Protein AF-A0A9N7BMY7-F1 (afdb_monomer_lite)

pLDDT: mean 82.83, std 12.18, range [50.03, 95.06]

Radius of gyration: 17.6 Å; chains: 1; bounding box: 41×30×48 Å

Organism: NCBI:txid369822

Sequence (79 aa):
MEEYKETKDLVATPVTFTLHDGKIQLIRVALKNTENYSTKAKDYRIFIKELPRRVKLENSVTSTVDLVVQHIIPITISG

InterPro domains:
  IPR008962 PapD-like superfamily [SSF49354] (5-75)
  IPR013783 Immunoglobulin-like fold [G3DSA:2.60.40.10] (1-78)
  IPR016147 Pili assembly chaperone, N-terminal [PF00345] (3-75)

Secondary structure (DSSP, 8-state):
---PPPPSSEEEESSS----TT-----EEEES-STT--SS-EEEEEEEEEPPPP---TT---------EEEEEEEEE--

Foldseek 3Di:
DPDDDDDPQKDKPPPDDDDDPPDDDDIDIDGPDPVPDDQDKDKDKDKDKDFDDDDDDPPDPDDDDTDIDIDIHMDIDHD

Structure (mmCIF, N/CA/C/O backbone):
data_AF-A0A9N7BMY7-F1
#
_entry.id   AF-A0A9N7BMY7-F1
#
loop_
_atom_site.group_PDB
_atom_site.id
_atom_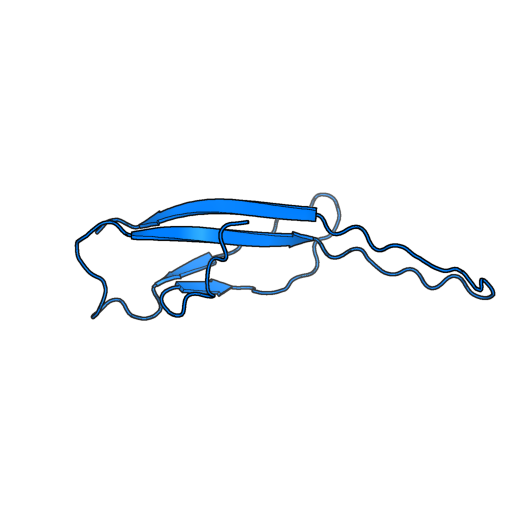site.type_symbol
_atom_site.label_atom_id
_atom_site.label_alt_id
_atom_site.label_comp_id
_atom_site.label_asym_id
_atom_site.label_entity_id
_atom_site.label_seq_id
_atom_site.pdbx_PDB_ins_code
_atom_site.Cartn_x
_atom_site.Cartn_y
_atom_site.Cartn_z
_atom_site.occupancy
_atom_site.B_iso_or_equiv
_atom_site.auth_seq_id
_atom_site.auth_comp_id
_atom_site.auth_asym_id
_atom_site.auth_atom_id
_atom_site.pdbx_PDB_model_num
ATOM 1 N N . MET A 1 1 ? -6.839 18.609 -3.846 1.00 50.03 1 MET A N 1
ATOM 2 C CA . MET A 1 1 ? -6.601 17.207 -3.444 1.00 50.03 1 MET A CA 1
ATOM 3 C C . MET A 1 1 ? -6.661 17.168 -1.934 1.00 50.03 1 MET A C 1
ATOM 5 O O . MET A 1 1 ? -6.038 18.012 -1.310 1.00 50.03 1 MET A O 1
ATOM 9 N N . GLU A 1 2 ? -7.468 16.281 -1.367 1.00 53.78 2 GLU A N 1
ATOM 10 C CA . GLU A 1 2 ? -7.554 16.091 0.083 1.00 53.78 2 GLU A CA 1
ATOM 11 C C . GLU A 1 2 ? -6.204 15.548 0.581 1.00 53.78 2 GLU A C 1
ATOM 13 O O . GLU A 1 2 ? -5.757 14.484 0.148 1.00 53.78 2 GLU A O 1
ATOM 18 N N . GLU A 1 3 ? -5.501 16.329 1.399 1.00 59.47 3 GLU A N 1
ATOM 19 C CA . GLU A 1 3 ? -4.147 16.013 1.851 1.00 59.47 3 GLU A CA 1
ATOM 20 C C . GLU A 1 3 ? -4.229 15.093 3.076 1.00 59.47 3 GLU A C 1
ATOM 22 O O . GLU A 1 3 ? -4.306 15.530 4.225 1.00 59.47 3 GLU A O 1
ATOM 27 N N . TYR A 1 4 ? -4.288 13.785 2.825 1.00 64.75 4 TYR A N 1
ATOM 28 C CA . TYR A 1 4 ? -4.258 12.787 3.891 1.00 64.75 4 TYR A CA 1
ATOM 29 C C . TYR A 1 4 ? -2.864 12.751 4.520 1.00 64.75 4 TYR A C 1
ATOM 31 O O . TYR A 1 4 ? -1.873 12.466 3.847 1.00 64.75 4 TYR A O 1
ATOM 39 N N . LYS A 1 5 ? -2.787 13.032 5.824 1.00 76.50 5 LYS A N 1
ATOM 40 C CA . LYS A 1 5 ? -1.542 12.919 6.592 1.00 76.50 5 LYS A CA 1
ATOM 41 C C . LYS A 1 5 ? -1.170 11.452 6.792 1.00 76.50 5 LYS A C 1
ATOM 43 O O . LYS A 1 5 ? -2.043 10.604 6.970 1.00 76.50 5 LYS A O 1
ATOM 48 N N . GLU A 1 6 ? 0.130 11.171 6.808 1.00 83.56 6 GLU A N 1
ATOM 49 C CA . GLU A 1 6 ? 0.645 9.846 7.151 1.00 83.56 6 GLU A CA 1
ATOM 50 C C . GLU A 1 6 ? 0.164 9.438 8.552 1.00 83.56 6 GLU A C 1
ATOM 52 O O . GLU A 1 6 ? 0.300 10.191 9.523 1.00 83.56 6 GLU A O 1
ATOM 57 N N . THR A 1 7 ? -0.435 8.251 8.651 1.00 85.06 7 THR A N 1
ATOM 58 C CA . THR A 1 7 ? -0.942 7.721 9.918 1.00 85.06 7 THR A CA 1
ATOM 59 C C . THR A 1 7 ? 0.157 6.992 10.684 1.00 85.06 7 THR A C 1
ATOM 61 O O . THR A 1 7 ? 0.974 6.285 10.101 1.00 85.06 7 THR A O 1
ATOM 64 N N . LYS A 1 8 ? 0.152 7.129 12.014 1.00 86.44 8 LYS A N 1
ATOM 65 C CA . LYS A 1 8 ? 0.996 6.336 12.925 1.00 86.44 8 LYS A CA 1
ATOM 66 C C . LYS A 1 8 ? 0.240 5.161 13.556 1.00 86.44 8 LYS A C 1
ATOM 68 O O . LYS A 1 8 ? 0.845 4.383 14.294 1.00 86.44 8 LYS A O 1
ATOM 73 N N . ASP A 1 9 ? -1.056 5.043 13.263 1.00 87.31 9 ASP A N 1
ATOM 74 C CA . ASP A 1 9 ? -1.951 4.029 13.829 1.00 87.31 9 ASP A CA 1
ATOM 75 C C . ASP A 1 9 ? -1.770 2.667 13.154 1.00 87.31 9 ASP A C 1
ATOM 77 O O . ASP A 1 9 ? -2.019 1.633 13.772 1.00 87.31 9 ASP A O 1
ATOM 81 N N . LEU A 1 10 ? -1.337 2.666 11.890 1.00 89.31 10 LEU A N 1
ATOM 82 C CA . LEU A 1 10 ? -1.179 1.473 11.067 1.00 89.31 10 LEU A CA 1
ATOM 83 C C . LEU A 1 10 ? 0.284 1.254 10.701 1.00 89.31 10 LEU A C 1
ATOM 85 O O . LEU A 1 10 ? 1.030 2.196 10.440 1.00 89.31 10 LEU A O 1
ATOM 89 N N . VAL A 1 11 ? 0.677 -0.012 10.643 1.00 92.12 11 VAL A N 1
ATOM 90 C CA . VAL A 1 11 ? 1.948 -0.460 10.075 1.00 92.12 11 VAL A CA 1
ATOM 91 C C . VAL A 1 11 ? 1.670 -1.367 8.886 1.00 92.12 11 VAL A C 1
ATOM 93 O O . VAL A 1 11 ? 0.769 -2.203 8.936 1.00 92.12 11 VAL A O 1
ATOM 96 N N . ALA A 1 12 ? 2.451 -1.203 7.820 1.00 92.94 12 ALA A N 1
ATOM 97 C CA . ALA A 1 12 ? 2.404 -2.054 6.639 1.00 92.94 12 ALA A CA 1
ATOM 98 C C . ALA A 1 12 ? 3.746 -2.768 6.448 1.00 92.94 12 ALA A C 1
ATOM 100 O O . ALA A 1 12 ? 4.806 -2.209 6.736 1.00 92.94 12 ALA A O 1
ATOM 101 N N . THR A 1 13 ? 3.734 -4.017 5.986 1.00 95.00 13 THR A N 1
ATOM 102 C CA . THR A 1 13 ? 4.966 -4.769 5.705 1.00 95.00 13 THR A CA 1
ATOM 103 C C . THR A 1 13 ? 4.776 -5.742 4.532 1.00 95.00 13 THR A C 1
ATOM 105 O O . THR A 1 13 ? 3.804 -6.504 4.541 1.00 95.00 13 THR A O 1
ATOM 108 N N . PRO A 1 14 ? 5.712 -5.780 3.561 1.00 95.06 14 PRO A N 1
ATOM 109 C CA . PRO A 1 14 ? 6.825 -4.838 3.382 1.00 95.06 14 PRO A CA 1
ATOM 110 C C . PRO A 1 14 ? 6.331 -3.466 2.891 1.00 95.06 14 PRO A C 1
ATOM 112 O O . PRO A 1 14 ? 5.341 -3.386 2.172 1.00 95.06 14 PRO A O 1
ATOM 115 N N . VAL A 1 15 ? 7.023 -2.386 3.272 1.00 92.44 15 VAL A N 1
ATOM 116 C CA . VAL A 1 15 ? 6.705 -1.019 2.801 1.00 92.44 15 VAL A CA 1
ATOM 117 C C . VAL A 1 15 ? 7.174 -0.806 1.359 1.00 92.44 15 VAL A C 1
ATOM 119 O O . VAL A 1 15 ? 6.488 -0.169 0.567 1.00 92.44 15 VAL A O 1
ATOM 122 N N . THR A 1 16 ? 8.319 -1.395 1.009 1.00 93.62 16 THR A N 1
ATOM 123 C CA . THR A 1 16 ? 8.909 -1.346 -0.332 1.00 93.62 16 THR A CA 1
ATOM 124 C C . THR A 1 16 ? 9.331 -2.750 -0.731 1.00 93.62 16 THR A C 1
ATOM 126 O O . THR A 1 16 ? 9.927 -3.472 0.067 1.00 93.62 16 THR A O 1
ATOM 129 N N . PHE A 1 17 ? 9.036 -3.138 -1.966 1.00 94.00 17 PHE A N 1
ATOM 130 C CA . PHE A 1 17 ? 9.422 -4.427 -2.526 1.00 94.00 17 PHE A CA 1
ATOM 131 C C . PHE A 1 17 ? 9.572 -4.323 -4.045 1.00 94.00 17 PHE A C 1
ATOM 133 O O . PHE A 1 17 ? 9.009 -3.432 -4.678 1.00 94.00 17 PHE A O 1
ATOM 140 N N . THR A 1 18 ? 10.317 -5.259 -4.628 1.00 93.25 18 THR A N 1
ATOM 141 C CA . THR A 1 18 ? 10.388 -5.434 -6.081 1.00 93.25 18 THR A CA 1
ATOM 142 C C . THR A 1 18 ? 9.401 -6.516 -6.486 1.00 93.25 18 THR A C 1
ATOM 144 O O . THR A 1 18 ? 9.472 -7.632 -5.975 1.00 93.25 18 THR A O 1
ATOM 147 N N . LEU A 1 19 ? 8.506 -6.206 -7.422 1.00 91.31 19 LEU A N 1
ATOM 148 C CA . LEU A 1 19 ? 7.621 -7.192 -8.036 1.00 91.31 19 LEU A CA 1
ATOM 149 C C . LEU A 1 19 ? 8.155 -7.573 -9.420 1.00 91.31 19 LEU A C 1
ATOM 151 O O . LEU A 1 19 ? 8.614 -6.716 -10.175 1.00 91.31 19 LEU A O 1
ATOM 155 N N . HIS A 1 20 ? 8.130 -8.867 -9.727 1.00 90.12 20 HIS A N 1
ATOM 156 C CA . HIS A 1 20 ? 8.451 -9.398 -11.050 1.00 90.12 20 HIS A CA 1
ATOM 157 C C . HIS A 1 20 ? 7.168 -9.818 -11.768 1.00 90.12 20 HIS A C 1
ATOM 159 O O . HIS A 1 20 ? 6.170 -10.134 -11.118 1.00 90.12 20 HIS A O 1
ATOM 165 N N . ASP A 1 21 ? 7.217 -9.863 -13.095 1.00 90.50 21 ASP A N 1
ATOM 166 C CA . ASP A 1 21 ? 6.058 -10.179 -13.928 1.00 90.50 21 ASP A CA 1
ATOM 167 C C . ASP A 1 21 ? 5.428 -11.526 -13.547 1.00 90.50 21 ASP A C 1
ATOM 169 O O . ASP A 1 21 ? 6.114 -12.525 -13.303 1.00 90.50 21 ASP A O 1
ATOM 173 N N . GLY A 1 22 ? 4.097 -11.537 -13.450 1.00 93.81 22 GLY A N 1
ATOM 174 C CA . GLY A 1 22 ? 3.323 -12.718 -13.064 1.00 93.81 22 GLY A CA 1
ATOM 175 C C . GLY A 1 22 ? 3.498 -13.158 -11.604 1.00 93.81 22 GLY A C 1
ATOM 176 O O . GLY A 1 22 ? 3.049 -14.247 -11.244 1.00 93.81 22 GLY A O 1
ATOM 177 N N . LYS A 1 23 ? 4.155 -12.359 -10.752 1.00 94.94 23 LYS A N 1
ATOM 178 C CA . LYS A 1 23 ? 4.266 -12.625 -9.312 1.00 94.94 23 LYS A CA 1
ATOM 179 C C . LYS A 1 23 ? 3.255 -11.809 -8.516 1.00 94.94 23 LYS A C 1
ATOM 181 O O . LYS A 1 23 ? 2.826 -10.737 -8.925 1.00 94.94 23 LYS A O 1
ATOM 186 N N . ILE A 1 24 ? 2.906 -12.338 -7.347 1.00 94.88 24 ILE A N 1
ATOM 187 C CA . ILE A 1 24 ? 2.010 -11.705 -6.378 1.00 94.88 24 ILE A CA 1
ATOM 188 C C . ILE A 1 24 ? 2.812 -11.449 -5.105 1.00 94.88 24 ILE A C 1
ATOM 190 O O . ILE A 1 24 ? 3.538 -12.331 -4.646 1.00 94.88 24 ILE A O 1
ATOM 194 N N . GLN A 1 25 ? 2.657 -10.259 -4.526 1.00 94.50 25 GLN A N 1
ATOM 195 C CA . GLN A 1 25 ? 3.206 -9.918 -3.218 1.00 94.50 25 GLN A CA 1
ATOM 196 C C . GLN A 1 25 ? 2.069 -9.673 -2.229 1.00 94.50 25 GLN A C 1
ATOM 198 O O . GLN A 1 25 ? 1.197 -8.840 -2.462 1.00 94.50 25 GLN A O 1
ATOM 203 N N . LEU A 1 26 ? 2.115 -10.367 -1.092 1.00 94.88 26 LEU A N 1
ATOM 204 C CA . LEU A 1 26 ? 1.236 -10.082 0.036 1.00 94.88 26 LEU A CA 1
ATOM 205 C C . LEU A 1 26 ? 1.797 -8.901 0.837 1.00 94.88 26 LEU A C 1
ATOM 207 O O . LEU A 1 26 ? 2.941 -8.957 1.295 1.00 94.88 26 LEU A O 1
ATOM 211 N N . ILE A 1 27 ? 0.978 -7.870 1.042 1.00 94.81 27 ILE A N 1
ATOM 212 C CA . ILE A 1 27 ? 1.254 -6.762 1.961 1.00 94.81 27 ILE A CA 1
ATOM 213 C C . ILE A 1 27 ? 0.346 -6.946 3.173 1.00 94.81 27 ILE A C 1
ATOM 215 O O . ILE A 1 27 ? -0.872 -7.054 3.034 1.00 94.81 27 ILE A O 1
ATOM 219 N N . ARG A 1 28 ? 0.933 -7.0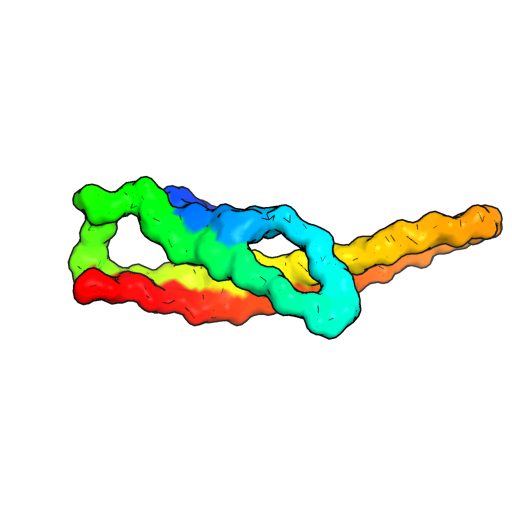04 4.367 1.00 94.88 28 ARG A N 1
ATOM 220 C CA . ARG A 1 28 ? 0.180 -7.082 5.623 1.00 94.88 28 ARG A CA 1
ATOM 221 C C . ARG A 1 28 ? 0.028 -5.689 6.203 1.00 94.88 28 ARG A C 1
ATOM 223 O O . ARG A 1 28 ? 1.013 -4.960 6.267 1.00 94.88 28 ARG A O 1
ATOM 230 N N . VAL A 1 29 ? -1.178 -5.356 6.649 1.00 92.25 29 VAL A N 1
ATOM 231 C CA . VAL A 1 29 ? -1.483 -4.111 7.361 1.00 92.25 29 VAL A CA 1
ATOM 232 C C . VAL A 1 29 ? -2.011 -4.476 8.742 1.00 92.25 29 VAL A C 1
ATOM 234 O O . VAL A 1 29 ? -2.875 -5.342 8.858 1.00 92.25 29 VAL A O 1
ATOM 237 N N . ALA A 1 30 ? -1.471 -3.850 9.782 1.00 89.88 30 ALA A N 1
ATOM 238 C CA . ALA A 1 30 ? -1.852 -4.104 11.166 1.00 89.88 30 ALA A CA 1
ATOM 239 C C . ALA A 1 30 ? -1.939 -2.802 11.967 1.00 89.88 30 ALA A C 1
ATOM 241 O O . ALA A 1 30 ? -1.274 -1.817 11.646 1.00 89.88 30 ALA A O 1
ATOM 242 N N . LEU A 1 31 ? -2.736 -2.815 13.035 1.00 89.31 31 LEU A N 1
ATOM 243 C CA . LEU A 1 31 ? -2.766 -1.739 14.021 1.00 89.31 31 LEU A CA 1
ATOM 244 C C . LEU A 1 31 ? -1.479 -1.763 14.849 1.00 89.31 31 LEU A C 1
ATOM 246 O O . LEU A 1 31 ? -1.099 -2.799 15.390 1.00 89.31 31 LEU A O 1
AT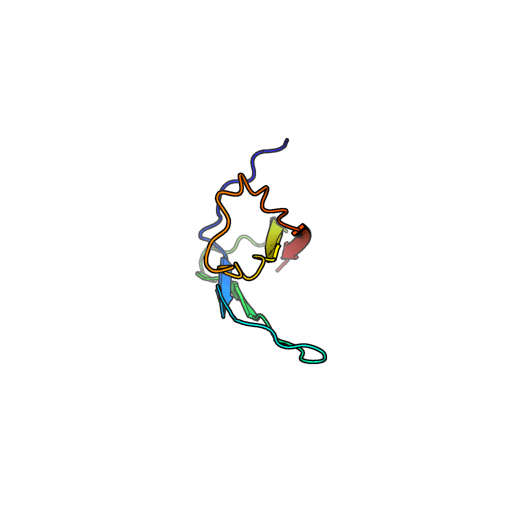OM 250 N N . LYS A 1 32 ? -0.812 -0.613 14.959 1.00 86.00 32 LYS A N 1
ATOM 251 C CA . LYS A 1 32 ? 0.431 -0.475 15.723 1.00 86.00 32 LYS A CA 1
ATOM 252 C C . LYS A 1 32 ? 0.194 -0.521 17.229 1.00 86.00 32 LYS A C 1
ATOM 254 O O . LYS A 1 32 ? 1.043 -1.015 17.962 1.00 86.00 32 LYS A O 1
ATOM 259 N N . ASN A 1 33 ? -0.921 0.045 17.688 1.00 80.06 33 ASN A N 1
ATOM 260 C CA . ASN A 1 33 ? -1.239 0.144 19.105 1.00 80.06 33 ASN A CA 1
ATOM 261 C C . ASN A 1 33 ? -2.726 -0.145 19.329 1.00 80.06 33 ASN A C 1
ATOM 263 O O . ASN A 1 33 ? -3.583 0.698 19.064 1.00 80.06 33 ASN A O 1
ATOM 267 N N . THR A 1 34 ? -3.025 -1.362 19.770 1.00 74.44 34 THR A N 1
ATOM 268 C CA . THR A 1 34 ? -4.397 -1.853 19.950 1.00 74.44 34 THR A CA 1
ATOM 269 C C . THR A 1 34 ? -5.056 -1.308 21.214 1.00 74.44 34 THR A C 1
ATOM 271 O O . THR A 1 34 ? -6.275 -1.206 21.256 1.00 74.44 34 THR A O 1
ATOM 274 N N . GLU A 1 35 ? -4.275 -0.895 22.218 1.00 69.06 35 GLU A N 1
ATOM 275 C CA . GLU A 1 35 ? -4.790 -0.401 23.507 1.00 69.06 35 GLU A CA 1
ATOM 276 C C . GLU A 1 35 ? -5.477 0.969 23.397 1.00 69.06 35 GLU A C 1
ATOM 278 O O . GLU A 1 35 ? -6.397 1.270 24.149 1.00 69.06 35 GLU A O 1
ATOM 283 N N . ASN A 1 36 ? -5.068 1.785 22.420 1.00 62.50 36 ASN A N 1
ATOM 284 C CA . ASN A 1 36 ? -5.633 3.115 22.158 1.00 62.50 36 ASN A CA 1
ATOM 285 C C . ASN A 1 36 ? -6.639 3.120 20.997 1.00 62.50 36 ASN A C 1
ATOM 287 O O . ASN A 1 36 ? -7.037 4.188 20.513 1.00 62.50 36 ASN A O 1
ATOM 291 N N . TYR A 1 37 ? -7.022 1.944 20.494 1.00 67.38 37 TYR A N 1
ATOM 292 C CA . TYR A 1 37 ? -7.934 1.869 19.367 1.00 67.38 37 TYR A CA 1
ATOM 293 C C . TYR A 1 37 ? -9.369 2.129 19.835 1.00 67.38 37 TYR A C 1
ATOM 295 O O . TYR A 1 37 ? -9.949 1.366 20.602 1.00 67.38 37 TYR A O 1
ATOM 303 N N . SER A 1 38 ? -9.930 3.260 19.402 1.00 66.38 38 SER A N 1
ATOM 304 C CA . SER A 1 38 ? -11.318 3.622 19.695 1.00 66.38 38 SER A CA 1
ATOM 305 C C . SER A 1 38 ? -12.271 2.569 19.128 1.00 66.38 38 SER A C 1
ATOM 307 O O . SER A 1 38 ? -12.075 2.102 18.012 1.00 66.38 38 SER A O 1
ATOM 309 N N . THR A 1 39 ? -13.351 2.264 19.849 1.00 68.50 39 THR A N 1
ATOM 310 C CA . THR A 1 39 ? -14.457 1.419 19.360 1.00 68.50 39 THR A CA 1
ATOM 311 C C . THR A 1 39 ? -15.225 2.043 18.192 1.00 68.50 39 THR A C 1
ATOM 313 O O . THR A 1 39 ? -16.053 1.387 17.566 1.00 68.50 39 THR A O 1
ATOM 316 N N . LYS A 1 40 ? -14.976 3.319 17.878 1.00 76.38 40 LYS A N 1
ATOM 317 C CA . LYS A 1 40 ? -15.552 3.978 16.707 1.00 76.38 40 LYS A CA 1
ATOM 318 C C . LYS A 1 40 ? -14.807 3.558 15.446 1.00 76.38 40 LYS A C 1
ATOM 320 O O . LYS A 1 40 ? -13.578 3.569 15.424 1.00 76.38 40 LYS A O 1
ATOM 325 N N . ALA A 1 41 ? -15.567 3.262 14.391 1.00 82.25 41 ALA A N 1
ATOM 326 C CA . ALA A 1 41 ? -15.014 3.028 13.066 1.00 82.25 41 ALA A CA 1
ATOM 327 C C . ALA A 1 41 ? -14.127 4.208 12.645 1.00 82.25 41 ALA A C 1
ATOM 329 O O . ALA A 1 41 ? -14.502 5.373 12.813 1.00 82.25 41 ALA A O 1
ATOM 330 N N . LYS A 1 42 ? -12.942 3.893 12.124 1.00 86.88 42 LYS A N 1
ATOM 331 C CA . LYS A 1 42 ? -12.015 4.873 11.563 1.00 86.88 42 LYS A CA 1
ATOM 332 C C . LYS A 1 42 ? -11.728 4.538 10.113 1.00 86.88 42 LYS A C 1
ATOM 334 O O . LYS A 1 42 ? -11.454 3.383 9.777 1.00 86.88 42 LYS A O 1
ATOM 339 N N . ASP A 1 43 ? -11.738 5.576 9.292 1.00 89.94 43 ASP A N 1
ATOM 340 C CA . ASP A 1 43 ? -11.438 5.485 7.873 1.00 89.94 43 ASP A CA 1
ATOM 341 C C . ASP A 1 43 ? -9.982 5.868 7.613 1.00 89.94 43 ASP A C 1
ATOM 343 O O . ASP A 1 43 ? -9.473 6.877 8.107 1.00 89.94 43 ASP A O 1
ATOM 347 N N . TYR A 1 44 ? -9.317 5.060 6.798 1.00 90.25 44 TYR A N 1
ATOM 348 C CA . TYR A 1 44 ? -7.961 5.281 6.324 1.00 90.25 44 TYR A CA 1
ATOM 349 C C . TYR A 1 44 ? -7.907 5.077 4.805 1.00 90.25 44 TYR A C 1
ATOM 351 O O . TYR A 1 44 ? -8.836 4.573 4.172 1.00 90.25 44 TYR A O 1
ATOM 359 N N . ARG A 1 45 ? -6.784 5.461 4.197 1.00 92.44 45 ARG A N 1
ATOM 360 C CA . ARG A 1 45 ? -6.488 5.172 2.792 1.00 92.44 45 ARG A CA 1
ATOM 361 C C . ARG A 1 45 ? -5.093 4.579 2.680 1.00 92.44 45 ARG A C 1
ATOM 363 O O . ARG A 1 45 ? -4.140 5.142 3.215 1.00 92.44 45 ARG A O 1
ATOM 370 N N . ILE A 1 46 ? -4.974 3.457 1.980 1.00 92.31 46 ILE A N 1
ATOM 371 C CA . ILE A 1 46 ? -3.690 2.861 1.618 1.00 92.31 46 ILE A CA 1
ATOM 372 C C . ILE A 1 46 ? -3.263 3.457 0.281 1.00 92.31 46 ILE A C 1
ATOM 374 O O . ILE A 1 46 ? -4.000 3.383 -0.702 1.00 92.31 46 ILE A O 1
ATOM 378 N N . PHE A 1 47 ? -2.060 4.021 0.247 1.00 93.19 47 PHE A N 1
ATOM 379 C CA . PHE A 1 47 ? -1.433 4.521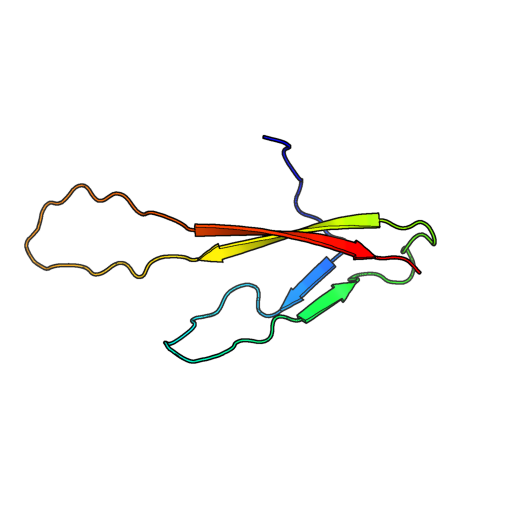 -0.969 1.00 93.19 47 PHE A CA 1
ATOM 380 C C . PHE A 1 47 ? -0.393 3.507 -1.446 1.00 93.19 47 PHE A C 1
ATOM 382 O O . PHE A 1 47 ? 0.566 3.227 -0.729 1.00 93.19 47 PHE A O 1
ATOM 389 N N . ILE A 1 48 ? -0.563 2.977 -2.657 1.00 93.06 48 ILE A N 1
ATOM 390 C CA . ILE A 1 48 ? 0.406 2.081 -3.301 1.00 93.06 48 ILE A CA 1
ATOM 391 C C . ILE A 1 48 ? 0.975 2.817 -4.507 1.00 93.06 48 ILE A C 1
ATOM 393 O O . ILE A 1 48 ? 0.233 3.173 -5.419 1.00 93.06 48 ILE A O 1
ATOM 397 N N . LYS A 1 49 ? 2.285 3.075 -4.498 1.00 93.50 49 LYS A N 1
ATOM 398 C CA . LYS A 1 49 ? 2.996 3.750 -5.590 1.00 93.50 49 LYS A CA 1
ATOM 399 C C . LYS A 1 49 ? 3.839 2.742 -6.355 1.00 93.50 49 LYS A C 1
ATOM 401 O O . LYS A 1 49 ? 4.699 2.089 -5.770 1.00 93.50 49 LYS A O 1
ATOM 406 N N . GLU A 1 50 ? 3.622 2.660 -7.658 1.00 91.88 50 GLU A N 1
ATOM 407 C CA . GLU A 1 50 ? 4.439 1.861 -8.564 1.00 91.88 50 GLU A CA 1
ATOM 408 C C . GLU A 1 50 ? 5.577 2.722 -9.107 1.00 91.88 50 GLU A C 1
ATOM 410 O O . GLU A 1 50 ? 5.351 3.714 -9.802 1.00 91.88 50 GLU A O 1
ATOM 415 N N . LEU A 1 51 ? 6.812 2.358 -8.762 1.00 89.31 51 LEU A N 1
ATOM 416 C CA . LEU A 1 51 ? 7.997 3.078 -9.213 1.00 89.31 51 LEU A CA 1
ATOM 417 C C . LEU A 1 51 ? 8.556 2.420 -10.483 1.00 89.31 51 LEU A C 1
ATOM 419 O O . LEU A 1 51 ? 8.896 1.232 -10.442 1.00 89.31 51 LEU A O 1
ATOM 423 N N . PRO A 1 52 ? 8.687 3.161 -11.599 1.00 83.19 52 PRO A N 1
ATOM 424 C CA . PRO A 1 52 ? 9.244 2.610 -12.824 1.00 83.19 52 PRO A CA 1
ATOM 425 C C . PRO A 1 52 ? 10.726 2.270 -12.642 1.00 83.19 52 PRO A C 1
ATOM 427 O O . PRO A 1 52 ? 11.480 2.964 -11.951 1.00 83.19 52 PRO A O 1
ATOM 430 N N . ARG A 1 53 ? 11.176 1.201 -13.303 1.00 81.12 53 ARG A N 1
ATOM 431 C CA . ARG A 1 53 ? 12.607 0.895 -13.387 1.00 81.12 53 ARG A CA 1
ATOM 432 C C . ARG A 1 53 ? 13.268 1.898 -14.324 1.00 81.12 53 ARG A C 1
ATOM 434 O O . ARG A 1 53 ? 12.949 1.942 -15.508 1.00 81.12 53 ARG A O 1
ATOM 441 N N . ARG A 1 54 ? 14.229 2.667 -13.812 1.00 74.06 54 ARG A N 1
ATOM 442 C CA . ARG A 1 54 ? 15.070 3.524 -14.655 1.00 74.06 54 ARG A CA 1
ATOM 443 C C . ARG A 1 54 ? 16.049 2.663 -15.441 1.00 74.06 54 ARG A C 1
ATOM 445 O O . ARG A 1 54 ? 16.920 2.024 -14.853 1.00 74.06 54 ARG A O 1
ATOM 452 N N . VAL A 1 55 ? 15.928 2.677 -16.762 1.00 70.19 55 VAL A N 1
ATOM 453 C CA . VAL A 1 55 ? 16.909 2.068 -17.663 1.00 70.19 55 VAL A CA 1
ATOM 454 C C . VAL A 1 55 ? 17.876 3.166 -18.092 1.00 70.19 55 VAL A C 1
ATOM 456 O O . VAL A 1 55 ? 17.477 4.124 -18.749 1.00 70.19 55 VAL A O 1
ATOM 459 N N . LYS A 1 56 ? 19.146 3.062 -17.686 1.00 64.94 56 LYS A N 1
ATOM 460 C CA . LYS A 1 56 ? 20.195 3.935 -18.224 1.00 64.94 56 LYS A CA 1
ATOM 461 C C . LYS A 1 56 ? 20.545 3.434 -19.622 1.00 64.94 56 LYS A C 1
ATOM 463 O O . LYS A 1 56 ? 21.129 2.364 -19.753 1.00 64.94 56 LYS A O 1
ATOM 468 N N . LEU A 1 57 ? 20.176 4.194 -20.646 1.00 66.31 57 LEU A N 1
ATOM 469 C CA . LEU A 1 57 ? 20.705 4.012 -21.994 1.00 66.31 57 LEU A CA 1
ATOM 470 C C . LEU A 1 57 ? 22.053 4.738 -22.067 1.00 66.31 57 LEU A C 1
ATOM 472 O O . LEU A 1 57 ? 22.129 5.939 -21.799 1.00 66.31 57 LEU A O 1
ATOM 476 N N . GLU A 1 58 ? 23.130 4.010 -22.366 1.00 56.62 58 GLU A N 1
ATOM 477 C CA . GLU A 1 58 ? 24.432 4.637 -22.601 1.00 56.62 58 GLU A CA 1
ATOM 478 C C . GLU A 1 58 ? 24.346 5.537 -23.847 1.00 56.62 58 GLU A C 1
ATOM 480 O O . GLU A 1 58 ? 23.777 5.151 -24.867 1.00 56.62 58 GLU A O 1
ATOM 485 N N . ASN A 1 59 ? 24.906 6.746 -23.746 1.00 60.69 59 ASN A N 1
ATOM 486 C CA . ASN A 1 59 ? 25.004 7.775 -24.796 1.00 60.69 59 ASN A CA 1
ATOM 487 C C . ASN A 1 59 ? 23.751 8.611 -25.135 1.00 60.69 59 ASN A C 1
ATOM 489 O O . ASN A 1 59 ? 23.779 9.332 -26.132 1.00 60.69 59 ASN A O 1
ATOM 493 N N . SER A 1 60 ? 22.691 8.626 -24.317 1.00 60.00 60 SER A N 1
ATOM 494 C CA . SER A 1 60 ? 21.538 9.512 -24.561 1.00 60.00 60 SER A CA 1
ATOM 495 C C . SER A 1 60 ? 21.441 10.663 -23.548 1.00 60.00 60 SER A C 1
ATOM 497 O O . SER A 1 60 ? 21.097 10.459 -22.383 1.00 60.00 60 SER A O 1
ATOM 499 N N . VAL A 1 61 ? 21.682 11.906 -23.989 1.00 64.31 61 VAL A N 1
ATOM 500 C CA . VAL A 1 61 ? 21.200 13.095 -23.263 1.00 64.31 61 VAL A CA 1
ATOM 501 C C . VAL A 1 61 ? 19.694 13.165 -23.484 1.00 64.31 61 VAL A C 1
ATOM 503 O O . VAL A 1 61 ? 19.227 13.654 -24.508 1.00 64.31 61 VAL A O 1
ATOM 506 N N . THR A 1 62 ? 18.925 12.618 -22.550 1.00 65.69 62 THR A N 1
ATOM 507 C CA . THR A 1 62 ? 17.462 12.596 -22.636 1.00 65.69 62 THR A CA 1
ATOM 508 C C . THR A 1 62 ? 16.859 13.177 -21.371 1.00 65.69 62 THR A C 1
ATOM 510 O O . THR A 1 62 ? 16.996 12.604 -20.289 1.00 65.69 62 THR A O 1
ATOM 513 N N . SER A 1 63 ? 16.150 14.298 -21.513 1.00 71.56 63 SER A N 1
ATOM 514 C CA . SER A 1 63 ? 15.142 14.714 -20.539 1.00 71.56 63 SER A CA 1
ATOM 515 C C . SER A 1 63 ? 14.064 13.636 -20.502 1.00 71.56 63 SER A C 1
ATOM 517 O O . SER A 1 63 ? 13.400 13.385 -21.505 1.00 71.56 63 SER A O 1
ATOM 519 N N . THR A 1 64 ? 13.930 12.960 -19.367 1.00 75.00 64 THR A N 1
ATOM 520 C CA . THR A 1 64 ? 12.950 11.888 -19.178 1.00 75.00 64 THR A CA 1
ATOM 521 C C . THR A 1 64 ? 11.839 12.361 -18.252 1.00 75.00 64 THR A C 1
ATOM 523 O O . THR A 1 64 ? 12.065 13.157 -17.340 1.00 75.00 64 THR A O 1
ATOM 526 N N . VAL A 1 65 ? 10.624 11.886 -18.517 1.00 78.56 65 VAL A N 1
ATOM 527 C CA . VAL A 1 65 ? 9.469 12.055 -17.636 1.00 78.56 65 VAL A CA 1
ATOM 528 C C . VAL A 1 65 ? 9.170 10.691 -17.029 1.00 78.56 65 VAL A C 1
ATOM 530 O O . VAL A 1 65 ? 8.823 9.758 -17.751 1.00 78.56 65 VAL A O 1
ATOM 533 N N . ASP A 1 66 ? 9.308 10.582 -15.709 1.00 82.00 66 ASP A N 1
ATOM 534 C CA . ASP A 1 66 ? 8.943 9.378 -14.966 1.00 82.00 66 ASP A CA 1
ATOM 535 C C . ASP A 1 66 ? 7.440 9.434 -14.644 1.00 82.00 66 ASP A C 1
ATOM 537 O O . ASP A 1 66 ? 6.988 10.263 -13.851 1.00 82.00 66 ASP A O 1
ATOM 541 N N . LEU A 1 67 ? 6.656 8.546 -15.256 1.00 84.38 67 LEU A N 1
ATOM 542 C CA . LEU A 1 67 ? 5.254 8.341 -14.890 1.00 84.38 67 LEU A CA 1
ATOM 543 C C . LEU A 1 67 ? 5.174 7.371 -13.707 1.00 84.38 67 LEU A C 1
ATOM 545 O O . LEU A 1 67 ? 5.696 6.260 -13.768 1.00 84.38 67 LEU A O 1
ATOM 549 N N . VAL A 1 68 ? 4.500 7.795 -12.639 1.00 89.38 68 VAL A N 1
ATOM 550 C CA . VAL A 1 68 ? 4.252 6.988 -11.438 1.00 89.38 68 VAL A CA 1
ATOM 551 C C . VAL A 1 68 ? 2.761 6.711 -11.346 1.00 89.38 68 VAL A C 1
ATOM 553 O O . VAL A 1 68 ? 1.953 7.641 -11.310 1.00 89.38 68 VAL A O 1
ATOM 556 N N . VAL A 1 69 ? 2.395 5.433 -11.274 1.00 90.75 69 VAL A N 1
ATOM 557 C CA . VAL A 1 69 ? 1.015 5.027 -10.995 1.00 90.75 69 VAL A CA 1
ATOM 558 C C . VAL A 1 69 ? 0.831 4.983 -9.483 1.00 90.75 69 VAL A C 1
ATOM 560 O O . VAL A 1 69 ? 1.638 4.393 -8.763 1.00 90.75 69 VAL A O 1
ATOM 563 N N . GLN A 1 70 ? -0.223 5.630 -8.991 1.00 93.50 70 GLN A N 1
ATOM 564 C CA . GLN A 1 70 ? -0.596 5.596 -7.582 1.00 93.50 70 GLN A CA 1
ATOM 565 C C . GLN A 1 70 ? -2.017 5.062 -7.435 1.00 93.50 70 GLN A C 1
ATOM 567 O O . GLN A 1 70 ? -2.969 5.677 -7.911 1.00 93.50 70 GLN A O 1
ATOM 572 N N . HIS A 1 71 ? -2.155 3.966 -6.698 1.00 92.94 71 HIS A N 1
ATOM 573 C CA . HIS A 1 71 ? -3.441 3.423 -6.279 1.00 92.94 71 HIS A CA 1
ATOM 574 C C . HIS A 1 71 ? -3.786 3.938 -4.887 1.00 92.94 71 HIS A C 1
ATOM 576 O O . HIS A 1 71 ? -2.925 3.998 -4.006 1.00 92.94 71 HIS A O 1
ATOM 582 N N . ILE A 1 72 ? -5.049 4.308 -4.690 1.00 93.31 72 ILE A N 1
ATOM 583 C CA . ILE A 1 72 ? -5.573 4.789 -3.411 1.00 93.31 72 ILE A CA 1
ATOM 584 C C . ILE A 1 72 ? -6.736 3.881 -3.026 1.00 93.31 72 ILE A C 1
ATOM 586 O O . ILE A 1 72 ? -7.785 3.913 -3.663 1.00 93.31 72 ILE A O 1
ATOM 590 N N . ILE A 1 73 ? -6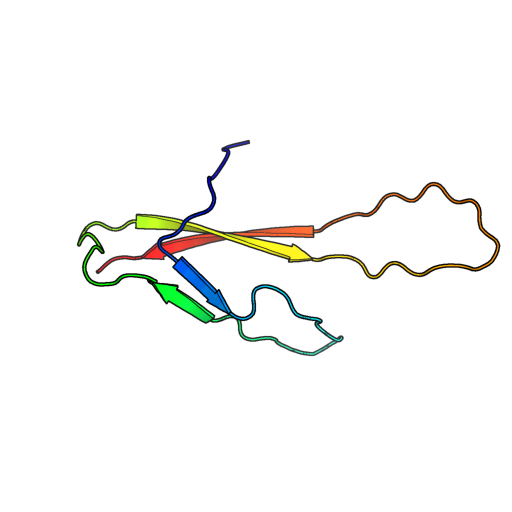.543 3.071 -1.990 1.00 93.56 73 ILE A N 1
ATOM 591 C CA . ILE A 1 73 ? -7.513 2.066 -1.551 1.00 93.56 73 ILE A CA 1
ATOM 592 C C . ILE A 1 73 ? -8.113 2.530 -0.219 1.00 93.56 73 ILE A C 1
ATOM 594 O O . ILE A 1 73 ? -7.373 2.623 0.764 1.00 93.56 73 ILE A O 1
ATOM 598 N N . PRO A 1 74 ? -9.417 2.852 -0.149 1.00 93.50 74 PRO A N 1
ATOM 599 C CA . PRO A 1 74 ? -10.061 3.176 1.116 1.00 93.50 74 PRO A CA 1
ATOM 600 C C . PRO A 1 74 ? -10.186 1.917 1.976 1.00 93.50 74 PRO A C 1
ATOM 602 O O . PRO A 1 74 ? -10.542 0.849 1.480 1.00 93.50 74 PRO A O 1
ATOM 6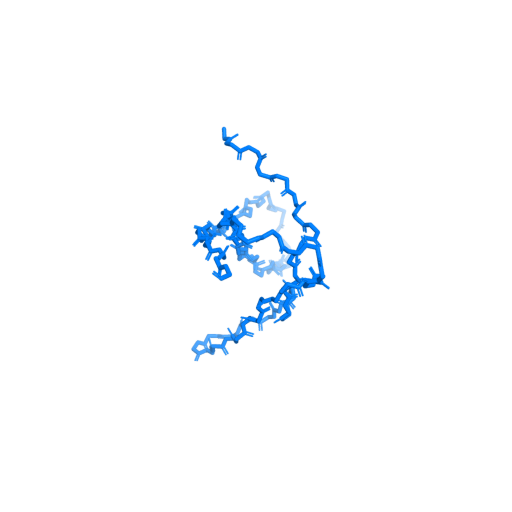05 N N . ILE A 1 75 ? -9.901 2.051 3.268 1.00 91.81 75 ILE A N 1
ATOM 606 C CA . ILE A 1 75 ? -10.118 0.998 4.257 1.00 91.81 75 ILE A CA 1
ATOM 607 C C . ILE A 1 75 ? -10.845 1.589 5.461 1.00 91.81 75 ILE A C 1
ATOM 609 O O . ILE A 1 75 ? -10.550 2.704 5.886 1.00 91.81 75 ILE A O 1
ATOM 613 N N . THR A 1 76 ? -11.748 0.813 6.041 1.00 90.31 76 THR A N 1
ATOM 614 C CA . THR A 1 76 ? -12.416 1.156 7.296 1.00 90.31 76 THR A CA 1
ATOM 615 C C . THR A 1 76 ? -12.090 0.070 8.300 1.00 90.31 76 THR A C 1
ATOM 617 O O . THR A 1 76 ? -12.207 -1.117 7.997 1.00 90.31 76 THR A O 1
ATOM 620 N N . ILE A 1 77 ? -11.659 0.469 9.491 1.00 86.44 77 ILE A N 1
ATOM 621 C CA . ILE A 1 77 ? -11.401 -0.455 10.592 1.00 86.44 77 ILE A CA 1
ATOM 622 C C . ILE A 1 77 ? -12.418 -0.152 11.689 1.00 86.44 77 ILE A C 1
ATOM 624 O O . ILE A 1 77 ? -12.409 0.927 12.289 1.00 86.44 77 ILE A O 1
ATOM 628 N N . SER A 1 78 ? -13.290 -1.118 11.947 1.00 82.19 78 SER A N 1
ATOM 629 C CA . SER A 1 78 ? -14.265 -1.118 13.036 1.00 82.19 78 SER A CA 1
ATOM 630 C C . SER A 1 78 ? -13.920 -2.226 14.029 1.00 82.19 78 SER A C 1
ATOM 632 O O . SER A 1 78 ? -13.507 -3.308 13.606 1.00 82.19 78 SER A O 1
ATOM 634 N N . GLY A 1 79 ? -14.052 -1.926 15.322 1.00 70.75 79 GLY A N 1
ATOM 635 C CA . GLY A 1 79 ? -13.907 -2.900 16.408 1.00 70.75 79 GLY A CA 1
ATOM 636 C C . GLY A 1 79 ? -15.181 -3.689 16.666 1.00 70.75 79 GLY A C 1
ATOM 637 O O . GLY A 1 79 ? -16.256 -3.227 16.221 1.00 70.75 79 GLY A O 1
#